Protein AF-A0A292PJG4-F1 (afdb_monomer_lite)

Sequence (76 aa):
MAGGHHREALQQDPAFTKYSNLNANRYKYFRWNARTARINFIYAIVIPSAILTLAYKTEGKYNFRGKRRGDIPQDF

Structure (mmCIF, N/CA/C/O backbone):
data_A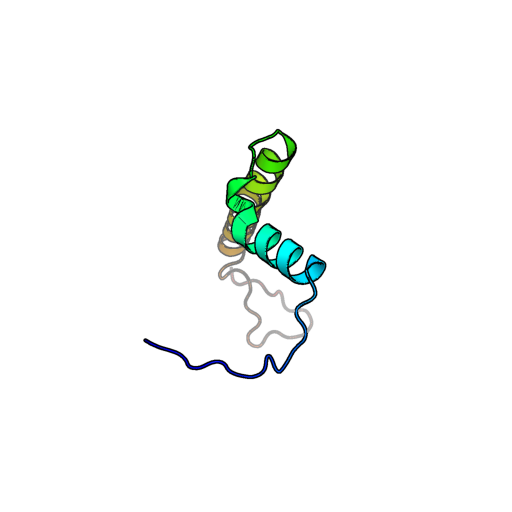F-A0A292PJG4-F1
#
_entry.id   AF-A0A292PJG4-F1
#
loop_
_atom_site.group_PDB
_atom_site.id
_atom_site.type_symbol
_atom_site.label_atom_id
_atom_site.label_alt_id
_atom_site.label_comp_id
_atom_site.label_asym_id
_atom_site.label_entity_id
_atom_site.label_seq_id
_atom_site.pdbx_PDB_ins_code
_atom_site.Cartn_x
_atom_site.Cartn_y
_atom_site.Cartn_z
_atom_site.occupancy
_atom_site.B_iso_or_equiv
_atom_site.auth_seq_id
_atom_site.auth_comp_id
_atom_site.auth_asym_id
_atom_site.auth_atom_id
_atom_site.pdbx_PDB_model_num
ATOM 1 N N . MET A 1 1 ? 30.141 21.186 -10.055 1.00 45.00 1 MET A N 1
ATOM 2 C CA . MET A 1 1 ? 31.063 20.236 -9.399 1.00 45.00 1 MET A CA 1
ATOM 3 C C . MET A 1 1 ? 31.733 19.427 -10.496 1.00 45.00 1 MET A C 1
ATOM 5 O O . MET A 1 1 ? 31.062 18.626 -11.129 1.00 45.00 1 MET A O 1
ATOM 9 N N . ALA A 1 2 ? 32.993 19.726 -10.809 1.00 52.72 2 ALA A N 1
ATOM 10 C CA . ALA A 1 2 ? 33.764 18.978 -11.799 1.00 52.72 2 ALA A CA 1
ATOM 11 C C . ALA A 1 2 ? 34.429 17.789 -11.087 1.00 52.72 2 ALA A C 1
ATOM 13 O O . ALA A 1 2 ? 35.321 17.990 -10.267 1.00 52.72 2 ALA A O 1
ATOM 14 N N . GLY A 1 3 ? 33.934 16.573 -11.325 1.00 54.69 3 GLY A N 1
ATOM 15 C CA . GLY A 1 3 ? 34.484 15.337 -10.765 1.00 54.69 3 GLY A CA 1
ATOM 16 C C . GLY A 1 3 ? 35.400 14.663 -11.779 1.00 54.69 3 GLY A C 1
ATOM 17 O O . GLY A 1 3 ? 34.927 14.211 -12.816 1.00 54.69 3 GLY A O 1
ATOM 18 N N . GLY A 1 4 ? 36.703 14.631 -11.491 1.00 55.78 4 GLY A N 1
ATOM 19 C CA . GLY A 1 4 ? 37.713 13.987 -12.332 1.00 55.78 4 GLY A CA 1
ATOM 20 C C . GLY A 1 4 ? 37.465 12.490 -12.503 1.00 55.78 4 GLY A C 1
ATOM 21 O O . GLY A 1 4 ? 36.926 11.857 -11.604 1.00 55.78 4 GLY A O 1
ATOM 22 N N . HIS A 1 5 ? 37.859 11.945 -13.654 1.00 60.47 5 HIS A N 1
ATOM 23 C CA . HIS A 1 5 ? 37.688 10.547 -14.059 1.00 60.47 5 HIS A CA 1
ATOM 24 C C . HIS A 1 5 ? 38.241 9.560 -13.018 1.00 60.47 5 HIS A C 1
ATOM 26 O O . HIS A 1 5 ? 39.430 9.243 -12.993 1.00 60.47 5 HIS A O 1
ATOM 32 N N . HIS A 1 6 ? 37.366 9.070 -12.146 1.00 61.69 6 HIS A N 1
ATOM 33 C CA . HIS A 1 6 ? 37.641 7.964 -11.241 1.00 61.69 6 HIS A CA 1
ATOM 34 C C . HIS A 1 6 ? 37.575 6.667 -12.053 1.00 61.69 6 HIS A C 1
ATOM 36 O O . HIS A 1 6 ? 36.657 6.480 -12.849 1.00 61.69 6 HIS A O 1
ATOM 42 N N . ARG A 1 7 ? 38.553 5.768 -11.865 1.00 62.47 7 ARG A N 1
ATOM 43 C CA . ARG A 1 7 ? 38.452 4.387 -12.357 1.00 62.47 7 ARG A CA 1
ATOM 44 C C . ARG A 1 7 ? 37.168 3.807 -11.769 1.00 62.47 7 ARG A C 1
ATOM 46 O O . ARG A 1 7 ? 37.045 3.776 -10.545 1.00 62.47 7 ARG A O 1
ATOM 53 N N . GLU A 1 8 ? 36.210 3.418 -12.611 1.00 65.06 8 GLU A N 1
ATOM 54 C CA . GLU A 1 8 ? 34.988 2.763 -12.146 1.00 65.06 8 GLU A CA 1
ATOM 55 C C . GLU A 1 8 ? 35.389 1.531 -11.326 1.00 65.06 8 GLU A C 1
ATOM 57 O O . GLU A 1 8 ? 35.899 0.552 -11.863 1.00 65.06 8 GLU A O 1
ATOM 62 N N . ALA A 1 9 ? 35.224 1.603 -10.002 1.00 71.00 9 ALA A N 1
ATOM 63 C CA . ALA A 1 9 ? 35.593 0.517 -9.092 1.00 71.00 9 ALA A CA 1
ATOM 64 C C . ALA A 1 9 ? 34.697 -0.721 -9.273 1.00 71.00 9 ALA A C 1
ATOM 66 O O . ALA A 1 9 ? 35.017 -1.804 -8.791 1.00 71.00 9 ALA A O 1
ATOM 67 N N . LEU A 1 10 ? 33.563 -0.547 -9.954 1.00 76.75 10 LEU A N 1
ATOM 68 C CA . LEU A 1 10 ? 32.561 -1.563 -10.211 1.00 76.75 10 LEU A CA 1
ATOM 69 C C . LEU A 1 10 ? 32.182 -1.509 -11.684 1.00 76.75 10 LEU A C 1
ATOM 71 O O . LEU A 1 10 ? 31.743 -0.472 -12.177 1.00 76.75 10 LEU A O 1
ATOM 75 N N . GLN A 1 11 ? 32.316 -2.642 -12.363 1.00 80.88 11 GLN A N 1
ATOM 76 C CA . GLN A 1 11 ? 31.820 -2.803 -13.720 1.00 80.88 11 GLN A CA 1
ATOM 77 C C . GLN A 1 11 ? 30.288 -2.742 -13.694 1.00 80.88 11 GLN A C 1
ATOM 79 O O . GLN A 1 11 ? 29.637 -3.594 -13.087 1.00 80.88 11 GLN A O 1
ATOM 84 N N . GLN A 1 12 ? 29.704 -1.727 -14.332 1.00 83.56 12 GLN A N 1
ATOM 85 C CA . GLN A 1 12 ? 28.252 -1.610 -14.412 1.00 83.56 12 GLN A CA 1
ATOM 86 C C . GLN A 1 12 ? 27.695 -2.615 -15.422 1.00 83.56 12 GLN A C 1
ATOM 88 O O . GLN A 1 12 ? 27.930 -2.506 -16.625 1.00 83.56 12 GLN A O 1
ATOM 93 N N . ASP A 1 13 ? 26.917 -3.580 -14.934 1.00 89.69 13 ASP A N 1
ATOM 94 C CA . ASP A 1 13 ? 26.115 -4.428 -15.808 1.00 89.69 13 ASP A CA 1
ATOM 95 C C . ASP A 1 13 ? 24.956 -3.601 -16.404 1.00 89.69 13 ASP A C 1
ATOM 97 O O . ASP A 1 13 ? 24.111 -3.085 -15.657 1.00 89.69 13 ASP A O 1
ATOM 101 N N . PRO A 1 14 ? 24.858 -3.478 -17.742 1.00 92.38 14 PRO A N 1
ATOM 102 C CA . PRO A 1 14 ? 23.772 -2.743 -18.377 1.00 92.38 14 PRO A CA 1
ATOM 103 C C . PRO A 1 14 ? 22.382 -3.300 -18.036 1.00 92.38 14 PRO A C 1
ATOM 105 O O . PRO A 1 14 ? 21.414 -2.533 -18.036 1.00 92.38 14 PRO A O 1
ATOM 108 N N . ALA A 1 15 ? 22.240 -4.601 -17.752 1.00 93.19 15 ALA A N 1
ATOM 109 C CA . ALA A 1 15 ? 20.951 -5.181 -17.376 1.00 93.19 15 ALA A CA 1
ATOM 110 C C . ALA A 1 15 ? 20.518 -4.721 -15.976 1.00 93.19 15 ALA A C 1
ATOM 112 O O . ALA A 1 15 ? 19.376 -4.282 -15.795 1.00 93.19 15 ALA A O 1
ATOM 113 N N . PHE A 1 16 ? 21.439 -4.730 -15.011 1.00 92.44 16 PHE A N 1
ATOM 114 C CA . PHE A 1 16 ? 21.188 -4.225 -13.664 1.00 92.44 16 PHE A CA 1
ATOM 115 C C . PHE A 1 16 ? 20.824 -2.733 -13.658 1.00 92.44 16 PHE A C 1
ATOM 117 O O . PHE A 1 16 ? 19.833 -2.330 -13.039 1.00 92.44 16 PHE A O 1
ATOM 124 N N . THR A 1 17 ? 21.547 -1.912 -14.426 1.00 93.19 17 THR A N 1
ATOM 125 C CA . THR A 1 17 ? 21.248 -0.478 -14.560 1.00 93.19 17 THR A CA 1
ATOM 126 C C . THR A 1 17 ? 19.860 -0.242 -15.166 1.00 93.19 17 THR A C 1
ATOM 128 O O . THR A 1 17 ? 19.104 0.604 -14.682 1.00 93.19 17 THR A O 1
ATOM 131 N N . LYS A 1 18 ? 19.455 -1.027 -16.177 1.00 93.56 18 LYS A N 1
ATOM 132 C CA . LYS A 1 18 ? 18.092 -0.964 -16.740 1.00 93.56 18 LYS A CA 1
ATOM 133 C C . LYS A 1 18 ? 17.028 -1.347 -15.714 1.00 93.56 18 LYS A C 1
ATOM 135 O O . LYS A 1 18 ? 16.036 -0.633 -15.593 1.00 93.56 18 LYS A O 1
ATOM 140 N N . TYR A 1 19 ? 17.226 -2.427 -14.959 1.00 94.69 19 TYR A N 1
ATOM 141 C CA . TYR A 1 19 ? 16.286 -2.850 -13.918 1.00 94.69 19 TYR A CA 1
ATOM 142 C C . TYR A 1 19 ? 16.117 -1.783 -12.828 1.00 94.69 19 TYR A C 1
ATOM 144 O O . TYR A 1 19 ? 14.990 -1.432 -12.475 1.00 94.69 19 TYR A O 1
ATOM 152 N N . SER A 1 20 ? 17.224 -1.210 -12.349 1.00 94.75 20 SER A N 1
ATOM 153 C CA . SER A 1 20 ? 17.203 -0.101 -11.389 1.00 94.75 20 SER A CA 1
ATOM 154 C C . SER A 1 20 ? 16.396 1.088 -11.925 1.00 94.75 20 SER A C 1
ATOM 156 O O . SER A 1 20 ? 15.464 1.565 -11.270 1.00 94.75 20 SER A O 1
ATOM 158 N N . ASN A 1 21 ? 16.654 1.484 -13.175 1.00 95.00 21 ASN A N 1
ATOM 159 C CA . ASN A 1 21 ? 15.914 2.554 -13.839 1.00 95.00 21 ASN A CA 1
ATOM 160 C C . ASN A 1 21 ? 14.416 2.240 -13.995 1.00 95.00 21 ASN A C 1
ATOM 162 O O . ASN A 1 21 ? 13.593 3.134 -13.795 1.00 95.00 21 ASN A O 1
ATOM 166 N N . LEU A 1 22 ? 14.036 0.997 -14.309 1.00 95.62 22 LEU A N 1
ATOM 167 C CA . L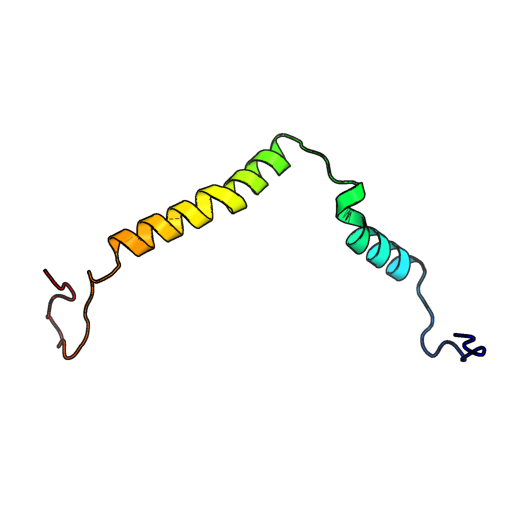EU A 1 22 ? 12.630 0.577 -14.384 1.00 95.62 22 LEU A CA 1
ATOM 168 C C . LEU A 1 22 ? 11.929 0.668 -13.024 1.00 95.62 22 LEU A C 1
ATOM 170 O O . LEU A 1 22 ? 10.773 1.084 -12.960 1.00 95.62 22 LEU A O 1
ATOM 174 N N . ASN A 1 23 ? 12.615 0.314 -11.935 1.00 95.06 23 ASN A N 1
ATOM 175 C CA . ASN A 1 23 ? 12.063 0.416 -10.584 1.00 95.06 23 ASN A CA 1
ATOM 176 C C . ASN A 1 23 ? 11.858 1.869 -10.164 1.00 95.06 23 ASN A C 1
ATOM 178 O O . ASN A 1 23 ? 10.762 2.225 -9.731 1.00 95.06 23 ASN A O 1
ATOM 182 N N . ALA A 1 24 ? 12.876 2.711 -10.350 1.00 95.56 24 ALA A N 1
ATOM 183 C CA . ALA A 1 24 ? 12.809 4.129 -10.010 1.00 95.56 24 ALA A CA 1
ATOM 184 C C . ALA A 1 24 ? 11.731 4.869 -10.822 1.00 95.56 24 ALA A C 1
ATOM 186 O O . ALA A 1 24 ? 11.026 5.728 -10.299 1.00 95.56 24 ALA A O 1
ATOM 187 N N . ASN A 1 25 ? 11.553 4.504 -12.096 1.00 96.81 25 ASN A N 1
ATOM 188 C CA . ASN A 1 25 ? 10.579 5.127 -12.994 1.00 96.81 25 ASN A CA 1
ATOM 189 C C . ASN A 1 25 ? 9.238 4.380 -13.071 1.00 96.81 25 ASN A C 1
ATOM 191 O O . ASN A 1 25 ? 8.420 4.687 -13.937 1.00 96.81 25 ASN A O 1
ATOM 195 N N . ARG A 1 26 ? 8.972 3.417 -12.181 1.00 94.38 26 ARG A N 1
ATOM 196 C CA . ARG A 1 26 ? 7.785 2.547 -12.261 1.00 94.38 26 ARG A CA 1
ATOM 197 C C . ARG A 1 26 ? 6.465 3.324 -12.267 1.00 94.38 26 ARG A C 1
ATOM 199 O O . ARG A 1 26 ? 5.522 2.920 -12.943 1.00 94.38 26 ARG A O 1
ATOM 206 N N . TYR A 1 27 ? 6.418 4.462 -11.573 1.00 93.19 27 TYR A N 1
ATOM 207 C CA . TYR A 1 27 ? 5.254 5.352 -11.542 1.00 93.19 27 TYR A CA 1
ATOM 208 C C . TYR A 1 27 ? 4.901 5.929 -12.922 1.00 93.19 27 TYR A C 1
ATOM 210 O O . TYR A 1 27 ? 3.726 6.145 -13.199 1.00 93.19 27 TYR A O 1
ATOM 218 N N . LYS A 1 28 ? 5.885 6.127 -13.814 1.00 96.19 28 LYS A N 1
ATOM 219 C CA . LYS A 1 28 ? 5.654 6.658 -15.169 1.00 96.19 28 LYS A CA 1
ATOM 220 C C . LYS A 1 28 ? 4.872 5.683 -16.046 1.00 96.19 28 LYS A C 1
ATOM 222 O O . LYS A 1 28 ? 4.130 6.103 -16.924 1.00 96.19 28 LYS A O 1
ATOM 227 N N . TYR A 1 29 ? 5.035 4.385 -15.804 1.00 94.38 29 TYR A N 1
ATOM 228 C CA . TYR A 1 29 ? 4.391 3.321 -16.577 1.00 94.38 29 TYR A CA 1
ATOM 229 C C . TYR A 1 29 ? 3.123 2.782 -15.901 1.00 94.38 29 TYR A C 1
ATOM 231 O O . TYR A 1 29 ? 2.519 1.822 -16.383 1.00 94.38 29 TYR A O 1
ATOM 239 N N . PHE A 1 30 ? 2.716 3.371 -14.775 1.00 95.50 30 PHE A N 1
ATOM 240 C CA . PHE A 1 30 ? 1.533 2.946 -14.044 1.00 95.50 30 PHE A CA 1
ATOM 241 C C . PHE A 1 30 ? 0.252 3.235 -14.837 1.00 95.50 30 PHE A C 1
ATOM 243 O O . PHE A 1 30 ? 0.109 4.272 -15.483 1.00 95.50 30 PHE A O 1
ATOM 250 N N . ARG A 1 31 ? -0.709 2.307 -14.763 1.00 95.19 31 ARG A N 1
ATOM 251 C CA . ARG A 1 31 ? -2.033 2.447 -15.376 1.00 95.19 31 ARG A CA 1
ATOM 252 C C . ARG A 1 31 ? -3.108 1.964 -14.411 1.00 95.19 31 ARG A C 1
ATOM 254 O O . ARG A 1 31 ? -2.970 0.913 -13.776 1.00 95.19 31 ARG A O 1
ATOM 261 N N . TRP A 1 32 ? -4.212 2.700 -14.362 1.00 96.25 32 TRP A N 1
ATOM 262 C CA . TRP A 1 32 ? -5.420 2.245 -13.691 1.00 96.25 32 TRP A CA 1
ATOM 263 C C . TRP A 1 32 ? -6.098 1.172 -14.535 1.00 96.25 32 TRP A C 1
ATOM 265 O O . TRP A 1 32 ? -6.519 1.410 -15.663 1.00 96.25 32 TRP A O 1
ATOM 275 N N . ASN A 1 33 ? -6.182 -0.029 -13.983 1.00 95.94 33 ASN A N 1
ATOM 276 C CA . ASN A 1 33 ? -6.981 -1.118 -14.516 1.00 95.94 33 ASN A CA 1
ATOM 277 C C . ASN A 1 33 ? -7.812 -1.713 -13.373 1.00 95.94 33 ASN A C 1
ATOM 279 O O . ASN A 1 33 ? -7.595 -1.390 -12.203 1.00 95.94 33 ASN A O 1
ATOM 283 N N . ALA A 1 34 ? -8.763 -2.593 -13.689 1.00 97.25 34 ALA A N 1
ATOM 284 C CA . ALA A 1 34 ? -9.649 -3.157 -12.671 1.00 97.25 34 ALA A CA 1
ATOM 285 C C . ALA A 1 34 ? -8.880 -3.863 -11.536 1.00 97.25 34 ALA A C 1
ATOM 287 O O . ALA A 1 34 ? -9.319 -3.850 -10.389 1.00 97.25 34 ALA A O 1
ATOM 288 N N . ARG A 1 35 ? -7.710 -4.445 -11.827 1.00 96.62 35 ARG A N 1
ATOM 289 C CA . ARG A 1 35 ? -6.875 -5.125 -10.831 1.00 96.62 35 ARG A CA 1
ATOM 290 C C . ARG A 1 35 ? -6.151 -4.136 -9.915 1.00 96.62 35 ARG A C 1
ATOM 292 O O . ARG A 1 35 ? -6.247 -4.270 -8.700 1.00 96.62 35 ARG A O 1
ATOM 299 N N . THR A 1 36 ? -5.443 -3.155 -10.474 1.00 96.19 36 THR A N 1
ATOM 300 C CA . THR A 1 36 ? -4.680 -2.157 -9.706 1.00 96.19 36 THR A CA 1
ATOM 301 C C . THR A 1 36 ? -5.604 -1.256 -8.899 1.00 96.19 36 THR A C 1
ATOM 303 O O . THR A 1 36 ? -5.296 -0.967 -7.748 1.00 96.19 36 THR A O 1
ATOM 306 N N . ALA A 1 37 ? -6.775 -0.906 -9.441 1.00 96.75 37 ALA A N 1
ATOM 307 C CA . ALA A 1 37 ? -7.817 -0.181 -8.718 1.00 96.75 37 ALA A CA 1
ATOM 308 C C . ALA A 1 37 ? -8.293 -0.939 -7.472 1.00 96.75 37 ALA A C 1
ATOM 310 O O . ALA A 1 37 ? -8.287 -0.381 -6.377 1.00 96.75 37 ALA A O 1
ATOM 311 N N . ARG A 1 38 ? -8.636 -2.227 -7.613 1.00 97.69 38 ARG A N 1
ATOM 312 C CA . ARG A 1 38 ? -9.073 -3.068 -6.485 1.00 97.69 38 ARG A CA 1
ATOM 313 C C . ARG A 1 38 ? -7.994 -3.204 -5.417 1.00 97.69 38 ARG A C 1
ATOM 315 O O . ARG A 1 38 ? -8.287 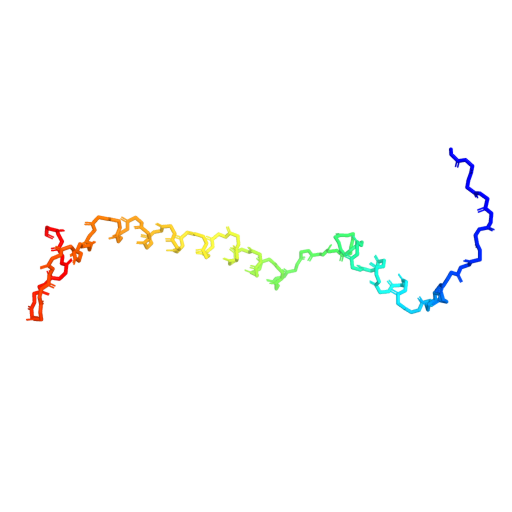-3.029 -4.241 1.00 97.69 38 ARG A O 1
ATOM 322 N N . ILE A 1 39 ? -6.756 -3.492 -5.823 1.00 97.56 39 ILE A N 1
ATOM 323 C CA . ILE A 1 39 ? -5.639 -3.646 -4.883 1.00 97.56 39 ILE A CA 1
ATOM 324 C C . ILE A 1 39 ? -5.405 -2.331 -4.133 1.00 97.56 39 ILE A C 1
ATOM 326 O O . ILE A 1 39 ? -5.406 -2.329 -2.906 1.00 97.56 39 ILE A O 1
ATOM 330 N N . ASN A 1 40 ? -5.286 -1.208 -4.844 1.00 96.75 40 ASN A N 1
ATOM 331 C CA . ASN A 1 40 ? -5.065 0.090 -4.208 1.00 96.75 40 ASN A CA 1
ATOM 332 C C . ASN A 1 40 ? -6.203 0.453 -3.249 1.00 96.75 40 ASN A C 1
ATOM 334 O O . ASN A 1 40 ? -5.932 0.892 -2.139 1.00 96.75 40 ASN A O 1
ATOM 338 N N . PHE A 1 41 ? -7.460 0.214 -3.626 1.00 97.56 41 PHE A N 1
ATOM 339 C CA . PHE A 1 41 ? -8.607 0.466 -2.754 1.00 97.56 41 PHE A CA 1
ATOM 340 C C . PHE A 1 41 ? -8.560 -0.367 -1.463 1.00 97.56 41 PHE A C 1
ATOM 342 O O . PHE A 1 41 ? -8.764 0.165 -0.372 1.00 97.56 41 PHE A O 1
ATOM 349 N N . ILE A 1 42 ? -8.242 -1.661 -1.565 1.00 98.06 42 ILE A N 1
ATOM 350 C CA . ILE A 1 42 ? -8.148 -2.544 -0.395 1.00 98.06 42 ILE A CA 1
ATOM 351 C C . ILE A 1 42 ? -7.059 -2.056 0.564 1.00 98.06 42 ILE A C 1
ATOM 353 O O . ILE A 1 42 ? -7.318 -1.888 1.754 1.00 98.06 42 ILE A O 1
ATOM 357 N N . TYR A 1 43 ? -5.856 -1.794 0.054 1.00 97.56 43 TYR A N 1
ATOM 358 C CA . TYR A 1 43 ? -4.727 -1.418 0.906 1.00 97.56 43 TYR A CA 1
ATOM 359 C C . TYR A 1 43 ? -4.808 0.019 1.428 1.00 97.56 43 TYR A C 1
ATOM 361 O O . TYR A 1 43 ? -4.352 0.274 2.538 1.00 97.56 43 TYR A O 1
ATOM 369 N N . ALA A 1 44 ? -5.396 0.949 0.672 1.00 97.25 44 ALA A N 1
ATOM 370 C CA . ALA A 1 44 ? -5.499 2.344 1.091 1.00 97.25 44 ALA A CA 1
ATOM 371 C C . ALA A 1 44 ? -6.711 2.621 1.991 1.00 97.25 44 ALA A C 1
ATOM 373 O O . ALA A 1 44 ? -6.653 3.535 2.806 1.00 97.25 44 ALA A O 1
ATOM 374 N N . ILE A 1 45 ? -7.808 1.867 1.847 1.00 97.88 45 ILE A N 1
ATOM 375 C CA . ILE A 1 45 ? -9.073 2.159 2.542 1.00 97.88 45 ILE A CA 1
ATOM 376 C C . ILE A 1 45 ? -9.506 0.987 3.415 1.00 97.88 45 ILE A C 1
ATOM 378 O O . ILE A 1 45 ? -9.681 1.152 4.623 1.00 97.88 45 ILE A O 1
ATOM 382 N N . VAL A 1 46 ? -9.667 -0.205 2.836 1.00 98.19 46 VAL A N 1
ATOM 383 C CA . VAL A 1 46 ? -10.270 -1.344 3.552 1.00 98.19 46 VAL A CA 1
ATOM 384 C C . VAL A 1 46 ? -9.410 -1.774 4.737 1.00 98.19 46 VAL A C 1
ATOM 386 O O . VAL A 1 46 ? -9.923 -1.904 5.842 1.00 98.19 46 VAL A O 1
ATOM 389 N N . ILE A 1 47 ? -8.103 -1.949 4.542 1.00 97.88 47 ILE A N 1
ATOM 390 C CA . ILE A 1 47 ? -7.209 -2.391 5.619 1.00 97.88 47 ILE A CA 1
ATOM 391 C C . ILE A 1 47 ? -7.096 -1.331 6.729 1.00 97.88 47 ILE A C 1
ATOM 393 O O . ILE A 1 47 ? -7.343 -1.686 7.883 1.00 97.88 47 ILE A O 1
ATOM 397 N N . PRO A 1 48 ? -6.800 -0.044 6.443 1.00 97.88 48 PRO A N 1
ATOM 398 C CA . PRO A 1 48 ? -6.723 0.967 7.495 1.00 97.88 48 PRO A CA 1
ATOM 399 C C . PRO A 1 48 ? -8.041 1.149 8.248 1.00 97.88 48 PRO A C 1
ATOM 401 O O . PRO A 1 48 ? -8.030 1.225 9.471 1.00 97.88 48 PRO A O 1
ATOM 404 N N . SER A 1 49 ? -9.183 1.160 7.552 1.00 98.00 49 SER A N 1
ATOM 405 C CA . SER A 1 49 ? -10.497 1.274 8.201 1.00 98.00 49 SER A CA 1
ATOM 406 C C . SER A 1 49 ? -10.832 0.058 9.066 1.00 98.00 49 SER A C 1
ATOM 408 O O . SER A 1 49 ? -11.313 0.218 10.187 1.00 98.00 49 SER A O 1
ATOM 410 N N . ALA A 1 50 ? -10.532 -1.158 8.605 1.00 97.94 50 ALA A N 1
ATOM 411 C CA . ALA A 1 50 ? -10.714 -2.364 9.403 1.00 97.94 50 ALA A CA 1
ATOM 412 C C . ALA A 1 50 ? -9.868 -2.312 10.684 1.00 97.94 50 ALA A C 1
ATOM 414 O O . ALA A 1 50 ? -10.392 -2.530 11.773 1.00 97.94 50 ALA A O 1
ATOM 415 N N . ILE A 1 51 ? -8.588 -1.946 10.577 1.00 97.81 51 ILE A N 1
ATOM 416 C CA . ILE A 1 51 ? -7.708 -1.807 11.745 1.00 97.81 51 ILE A CA 1
ATOM 417 C C . ILE A 1 51 ? -8.221 -0.713 12.682 1.00 97.81 51 ILE A C 1
ATOM 419 O O . ILE A 1 51 ? -8.316 -0.944 13.882 1.00 97.81 51 ILE A O 1
ATOM 423 N N . LEU A 1 52 ? -8.597 0.449 12.149 1.00 97.00 52 LEU A N 1
ATOM 424 C CA . LEU A 1 52 ? -9.089 1.574 12.938 1.00 97.00 52 LEU A CA 1
ATOM 425 C C . LEU A 1 52 ? -10.373 1.216 13.699 1.00 97.00 52 LEU A C 1
ATOM 427 O O . LEU A 1 52 ? -10.491 1.483 14.890 1.00 97.00 52 LEU A O 1
ATOM 431 N N . THR A 1 53 ? -1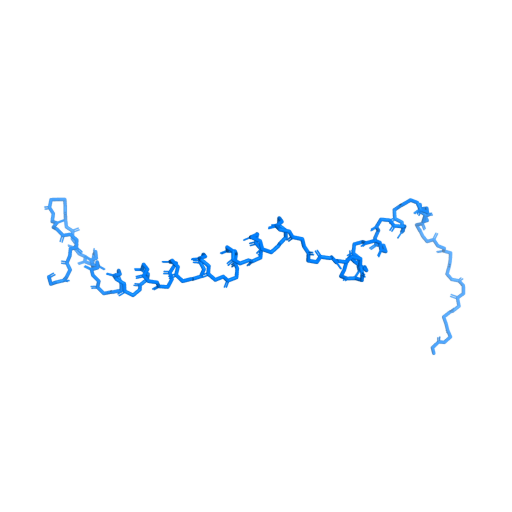1.328 0.569 13.030 1.00 96.75 53 THR A N 1
ATOM 432 C CA . THR A 1 53 ? -12.580 0.134 13.667 1.00 96.75 53 THR A CA 1
ATOM 433 C C . THR A 1 53 ? -12.348 -0.933 14.731 1.00 96.75 53 THR A C 1
ATOM 435 O O . THR A 1 53 ? -13.006 -0.900 15.769 1.00 96.75 53 THR A O 1
ATOM 438 N N . LEU A 1 54 ? -11.417 -1.865 14.508 1.00 96.12 54 LEU A N 1
ATOM 439 C CA . LEU A 1 54 ? -11.022 -2.835 15.527 1.00 96.12 54 LEU A CA 1
ATOM 440 C C . LEU A 1 54 ? -10.366 -2.133 16.713 1.00 96.12 54 LEU A C 1
ATOM 442 O O . LEU A 1 54 ? -10.794 -2.360 17.839 1.00 96.12 54 LEU A O 1
ATOM 446 N N . ALA A 1 55 ? -9.411 -1.237 16.458 1.00 94.56 55 ALA A N 1
ATOM 447 C CA . ALA A 1 55 ? -8.728 -0.465 17.487 1.00 94.56 55 ALA A CA 1
ATOM 448 C C . ALA A 1 55 ? -9.740 0.262 18.378 1.00 94.56 55 ALA A C 1
ATOM 450 O O . ALA A 1 55 ? -9.782 -0.032 19.568 1.00 94.56 55 ALA A O 1
ATOM 451 N N . TYR A 1 56 ? -10.644 1.062 17.804 1.00 94.19 56 TYR A N 1
ATOM 452 C CA . TYR A 1 56 ? -11.682 1.772 18.563 1.00 94.19 56 TYR A CA 1
ATOM 453 C C . TYR A 1 56 ? -12.614 0.853 19.361 1.00 94.19 56 TYR A C 1
ATOM 455 O O . TYR A 1 56 ? -13.074 1.225 20.433 1.00 94.19 56 TYR A O 1
ATOM 463 N N . LYS A 1 57 ? -12.914 -0.354 18.866 1.00 91.19 57 LYS A N 1
ATOM 464 C CA . LYS A 1 57 ? -13.752 -1.319 19.602 1.00 91.19 57 LYS A CA 1
ATOM 465 C C . LYS A 1 57 ? -13.005 -2.045 20.719 1.00 91.19 57 LYS A C 1
ATOM 467 O O . LYS A 1 57 ? -13.639 -2.574 21.631 1.00 91.19 57 LYS A O 1
ATOM 472 N N . THR A 1 58 ? -11.687 -2.159 20.603 1.00 90.00 58 THR A N 1
ATOM 473 C CA . THR A 1 58 ? -10.833 -2.860 21.574 1.00 90.00 58 THR A CA 1
ATOM 474 C C . THR A 1 58 ? -10.150 -1.925 22.563 1.00 90.00 58 THR A C 1
ATOM 476 O O . THR A 1 58 ? -9.663 -2.389 23.593 1.00 90.00 58 THR A O 1
ATOM 479 N N . GLU A 1 59 ? -10.122 -0.627 22.270 1.00 88.50 59 GLU A N 1
ATOM 480 C CA . GLU A 1 59 ? -9.536 0.400 23.120 1.00 88.50 59 GLU A CA 1
ATOM 481 C C . GLU A 1 59 ? -10.220 0.403 24.491 1.00 88.50 59 GLU A C 1
ATOM 483 O O . GLU A 1 59 ? -11.444 0.427 24.594 1.00 88.50 59 GLU A O 1
ATOM 488 N N . GLY A 1 60 ? -9.423 0.290 25.555 1.00 84.44 60 GLY A N 1
ATOM 489 C CA . GLY A 1 60 ? -9.907 0.270 26.940 1.00 84.44 60 GLY A CA 1
ATOM 490 C C . GLY A 1 60 ? -10.701 -0.976 27.355 1.00 84.44 60 GLY A C 1
ATOM 491 O O . GLY A 1 60 ? -10.942 -1.156 28.542 1.00 84.44 60 GLY A O 1
ATOM 492 N N . LYS A 1 61 ? -11.067 -1.867 26.423 1.00 83.94 61 LYS A N 1
ATOM 493 C CA . LYS A 1 61 ? -11.897 -3.047 26.718 1.00 83.94 61 LYS A CA 1
ATOM 494 C C . LYS A 1 61 ? -11.168 -4.110 27.537 1.00 83.94 61 LYS A C 1
ATOM 496 O O . LYS A 1 61 ? -11.796 -4.844 28.296 1.00 83.94 61 LYS A O 1
ATOM 501 N N . TYR A 1 62 ? -9.859 -4.242 27.344 1.00 83.81 62 TYR A N 1
ATOM 502 C CA . TYR A 1 62 ? -9.067 -5.294 27.971 1.00 83.81 62 TYR A CA 1
ATOM 503 C C . TYR A 1 62 ? -8.033 -4.705 28.919 1.00 83.81 62 TYR A C 1
ATOM 505 O O . TYR A 1 62 ? -7.150 -3.955 28.506 1.00 83.81 62 TYR A O 1
ATOM 513 N N . ASN A 1 63 ? -8.098 -5.121 30.178 1.00 83.19 63 ASN A N 1
ATOM 514 C CA . ASN A 1 63 ? -7.096 -4.813 31.181 1.00 83.19 63 ASN A CA 1
ATOM 515 C C . ASN A 1 63 ? -6.609 -6.115 31.798 1.00 83.19 63 ASN A C 1
ATOM 517 O O . ASN A 1 63 ? -7.396 -6.913 32.300 1.00 83.19 63 ASN A O 1
ATOM 521 N N . PHE A 1 64 ? -5.301 -6.330 31.760 1.00 83.88 64 PHE A N 1
ATOM 522 C CA . PHE A 1 64 ? -4.663 -7.538 32.281 1.00 83.88 64 PHE A CA 1
ATOM 523 C C . PHE A 1 64 ? -3.872 -7.270 33.564 1.00 83.88 64 PHE A C 1
ATOM 525 O O . PHE A 1 64 ? -3.184 -8.156 34.070 1.00 83.88 64 PHE A O 1
ATOM 532 N N . ARG A 1 65 ? -3.939 -6.049 34.107 1.00 84.19 65 ARG A N 1
ATOM 533 C CA . ARG A 1 65 ? -3.130 -5.656 35.258 1.00 84.19 65 ARG A CA 1
ATOM 534 C C . ARG A 1 65 ? -3.570 -6.431 36.502 1.00 84.19 65 ARG A C 1
ATOM 536 O O . ARG A 1 65 ? -4.662 -6.226 37.014 1.00 84.19 65 ARG A O 1
ATOM 543 N N . GLY A 1 66 ? -2.698 -7.315 36.990 1.00 85.56 66 GLY A N 1
ATOM 544 C CA . GLY A 1 66 ? -2.916 -8.094 38.214 1.00 85.56 66 GLY A CA 1
ATOM 545 C C . GLY A 1 66 ? -3.901 -9.266 38.101 1.00 85.56 66 GLY A C 1
ATOM 546 O O . GLY A 1 66 ? -4.232 -9.845 39.135 1.00 85.56 66 GLY A O 1
ATOM 547 N N . LYS A 1 67 ? -4.361 -9.634 36.894 1.00 84.38 67 LYS A N 1
ATOM 548 C CA . LYS A 1 67 ? -5.335 -10.728 36.700 1.00 84.38 67 LYS A CA 1
ATOM 549 C C . LYS A 1 67 ? -4.699 -12.110 36.903 1.00 84.38 67 LYS A C 1
ATOM 551 O O . LYS A 1 67 ? -3.558 -12.339 36.500 1.00 84.38 67 LYS A O 1
ATOM 556 N N . ARG A 1 68 ? -5.429 -13.032 37.542 1.00 86.12 68 ARG A N 1
ATOM 557 C CA . ARG A 1 68 ? -5.007 -14.410 37.857 1.00 86.12 68 ARG A CA 1
ATOM 558 C C . ARG A 1 68 ? -5.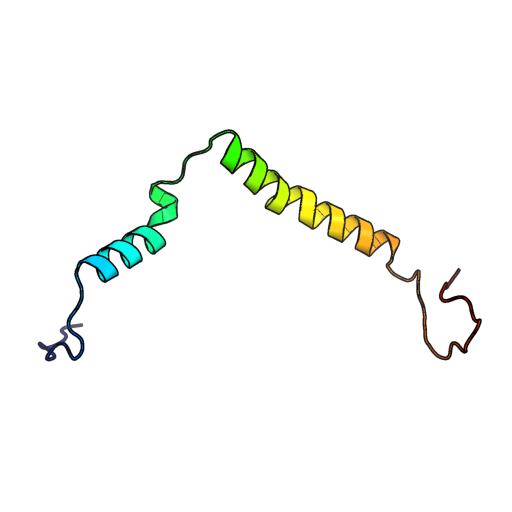688 -15.424 36.930 1.00 86.12 68 ARG A C 1
ATOM 560 O O . ARG A 1 68 ? -6.556 -15.094 36.125 1.00 86.12 68 ARG A O 1
ATOM 567 N N . ARG A 1 69 ? -5.275 -16.694 37.021 1.00 86.06 69 ARG A N 1
ATOM 568 C CA . ARG A 1 69 ? -5.856 -17.788 36.228 1.00 86.06 69 ARG A CA 1
ATOM 569 C C . ARG A 1 69 ? -7.345 -17.941 36.557 1.00 86.06 69 ARG A C 1
ATOM 571 O O . ARG A 1 69 ? -7.680 -18.268 37.688 1.00 86.06 69 ARG A O 1
ATOM 578 N N . GLY A 1 70 ? -8.197 -17.766 35.549 1.00 83.38 70 GLY A N 1
ATOM 579 C CA . GLY A 1 70 ? -9.657 -17.832 35.682 1.00 83.38 70 GLY A CA 1
ATOM 580 C C . GLY A 1 70 ? -10.349 -16.465 35.706 1.00 83.38 70 GLY A C 1
ATOM 581 O O . GLY A 1 70 ? -11.565 -16.425 35.545 1.00 83.38 70 GLY A O 1
ATOM 582 N N . ASP A 1 71 ? -9.601 -15.362 35.829 1.00 82.31 71 ASP A N 1
ATOM 583 C CA . ASP A 1 71 ? -10.178 -14.015 35.861 1.00 82.31 71 ASP A CA 1
ATOM 584 C C . ASP A 1 71 ? -10.500 -13.496 34.452 1.00 82.31 71 ASP A C 1
ATOM 586 O O . ASP A 1 71 ? -9.745 -13.701 33.497 1.00 82.31 71 ASP A O 1
ATOM 590 N N . ILE A 1 72 ? -11.618 -12.778 34.327 1.00 82.62 72 ILE A N 1
ATOM 591 C CA . ILE A 1 72 ? -12.109 -12.248 33.051 1.00 82.62 72 ILE A CA 1
ATOM 592 C C . ILE A 1 72 ? -11.303 -10.991 32.672 1.00 82.62 72 ILE A C 1
ATOM 594 O O . ILE A 1 72 ? -11.269 -10.036 33.449 1.00 82.62 72 ILE A O 1
ATOM 598 N N . PRO A 1 73 ? -10.680 -10.918 31.478 1.00 76.56 73 PRO A N 1
ATOM 599 C CA . PRO A 1 73 ? -9.847 -9.784 31.059 1.00 76.56 73 PRO A CA 1
ATOM 600 C C . PRO A 1 73 ? -10.539 -8.446 30.778 1.00 76.56 73 PRO A C 1
ATOM 602 O O . PRO A 1 73 ? -9.854 -7.478 30.466 1.00 76.56 73 PRO A O 1
ATOM 605 N N . GLN A 1 74 ? -11.854 -8.359 30.911 1.00 74.12 74 GLN A N 1
ATOM 606 C CA . GLN A 1 74 ? -12.629 -7.177 30.543 1.00 74.12 74 GLN A CA 1
ATOM 607 C C . GLN A 1 74 ? -12.593 -6.102 31.641 1.00 74.12 74 GLN A C 1
ATOM 609 O O . GLN A 1 74 ? -12.634 -6.450 32.822 1.00 74.12 74 GLN A O 1
ATOM 614 N N . ASP A 1 75 ? -12.498 -4.833 31.246 1.00 65.50 75 ASP A N 1
ATOM 615 C CA . ASP A 1 75 ? -12.904 -3.695 32.077 1.00 65.50 75 ASP A CA 1
ATOM 616 C C . ASP A 1 75 ? -14.236 -3.176 31.501 1.00 65.50 75 ASP A C 1
ATOM 618 O O . ASP A 1 75 ? -14.309 -2.892 30.303 1.00 65.50 75 ASP A O 1
ATOM 622 N N . PHE A 1 76 ? -15.262 -3.109 32.364 1.00 59.41 76 PHE A N 1
ATOM 623 C CA . PHE A 1 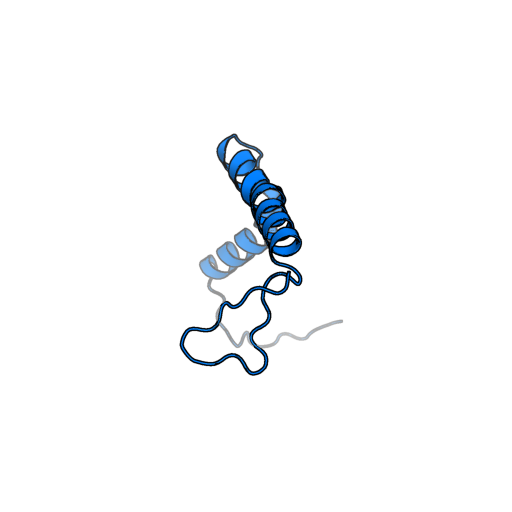76 ? -16.704 -2.907 32.091 1.00 59.41 76 PHE A CA 1
ATOM 624 C C . PHE A 1 76 ? -17.442 -4.097 31.463 1.00 59.41 76 PHE A C 1
ATOM 626 O O . PHE A 1 76 ? -17.278 -4.368 30.251 1.00 59.41 76 PHE A O 1
#

Foldseek 3Di:
DDDPDDDPPDDDDPVVVVVVVCVVCVVVVDDDDPVVVVVCCCVVPVVVVVVVVVCVVCPQQFDPPPDDPPDDRGDD

Radius of gyration: 26.24 Å; chains: 1; bounding box: 55×38×57 Å

pLDDT: mean 87.18, std 13.09, range [45.0, 98.19]

Secondary structure (DSSP, 8-state):
--------SS---HHHHHHHHHHHTGGGG----HHHHHHHHIIIIIHHHHHHHHHHHHTTTB--TT--TT---B--

Organism: NCBI:txid59557